Protein AF-D2AZT5-F1 (afdb_monomer_lite)

Radius of gyration: 21.17 Å; chains: 1; bounding box: 37×88×32 Å

Organism: Streptosporangium roseum (strain ATCC 12428 / DSM 43021 / JCM 3005 / KCTC 9067 / NCIMB 10171 / NRRL 2505 / NI 9100) (NCBI:txid479432)

pLDDT: mean 77.82, std 18.62, range [36.91, 95.94]

Foldseek 3Di:
DDDDDDDDPDDPDDDCVVVVVVLVVLLVVQVVVQVVCCVVPVPWDWDAAPDDDDLVQQWKAAPVRFIKGQDDDDPPDPSSFWIAGPDDDVVVDPPVNRDIDGNNRCRSPGDRIIGDDDPPD

Sequence (121 aa):
MEGISVGSRAITTGTPIKAAGIREAETLARILVAVVRREQVPGGAHFGPGDDIPYDITSVADLDGDIWLRRPSDPASTQRNHWIMRDHDPDEHEGAAAGVYLTPHLLTEYGPVTAIQPKTR

Structure (mmCIF, N/CA/C/O backbone):
data_AF-D2AZT5-F1
#
_entry.id   AF-D2AZT5-F1
#
loop_
_atom_site.group_PDB
_atom_site.id
_atom_site.type_symbol
_atom_site.label_atom_id
_atom_site.label_alt_id
_atom_site.la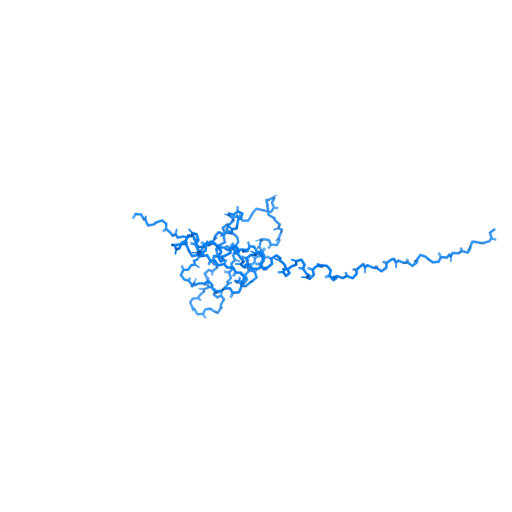bel_comp_id
_atom_site.label_asym_id
_atom_site.label_entity_id
_atom_site.label_seq_id
_atom_site.pdbx_PDB_ins_code
_atom_site.Cartn_x
_atom_site.Cartn_y
_atom_site.Cartn_z
_atom_site.occupancy
_atom_site.B_iso_or_equiv
_atom_site.auth_seq_id
_atom_site.auth_comp_id
_atom_site.auth_asym_id
_atom_site.auth_atom_id
_atom_site.pdbx_PDB_model_num
ATOM 1 N N . MET A 1 1 ? -3.976 64.296 -22.561 1.00 44.84 1 MET A N 1
ATOM 2 C CA . MET A 1 1 ? -2.830 63.438 -22.194 1.00 44.84 1 MET A CA 1
ATOM 3 C C . MET A 1 1 ? -2.229 64.101 -20.974 1.00 44.84 1 MET A C 1
ATOM 5 O O . MET A 1 1 ? -1.914 65.270 -21.081 1.00 44.84 1 MET A O 1
ATOM 9 N N . GLU A 1 2 ? -2.295 63.540 -19.774 1.00 38.91 2 GLU A N 1
ATOM 10 C CA . GLU A 1 2 ? -1.724 62.249 -19.376 1.00 38.91 2 GLU A CA 1
ATOM 11 C C . GLU A 1 2 ? -2.652 61.463 -18.430 1.00 38.91 2 GLU A C 1
ATOM 13 O O . GLU A 1 2 ? -3.458 62.039 -17.702 1.00 38.91 2 GLU A O 1
ATOM 18 N N . GLY A 1 3 ? -2.581 60.131 -18.508 1.00 38.88 3 GLY A N 1
ATOM 19 C CA . GLY A 1 3 ? -3.425 59.202 -17.759 1.00 38.88 3 GLY A CA 1
ATOM 20 C C . GLY A 1 3 ? -2.845 58.861 -16.388 1.00 38.88 3 GLY A C 1
ATOM 21 O O . GLY A 1 3 ? -1.661 58.564 -16.258 1.00 38.88 3 GLY A O 1
ATOM 22 N N . ILE A 1 4 ? -3.703 58.859 -15.369 1.00 43.59 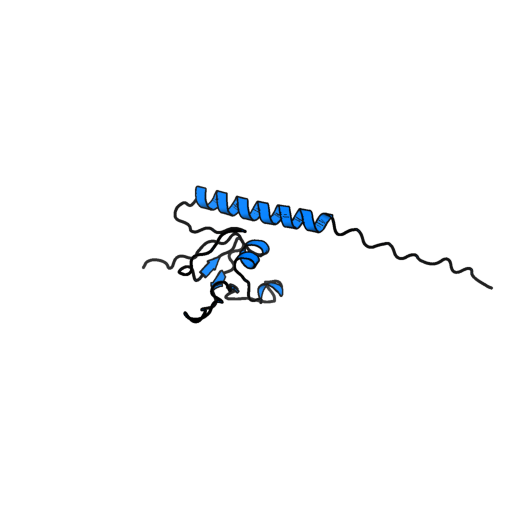4 ILE A N 1
ATOM 23 C CA . ILE A 1 4 ? -3.378 58.388 -14.023 1.00 43.59 4 ILE A CA 1
ATOM 24 C C . ILE A 1 4 ? -3.517 56.861 -14.019 1.00 43.59 4 ILE A C 1
ATOM 26 O O . ILE A 1 4 ? -4.622 56.325 -14.076 1.00 43.59 4 ILE A O 1
ATOM 30 N N . SER A 1 5 ? -2.381 56.163 -13.978 1.00 43.44 5 SER A N 1
ATOM 31 C CA . SER A 1 5 ? -2.305 54.711 -13.799 1.00 43.44 5 SER A CA 1
ATOM 32 C C . SER A 1 5 ? -2.543 54.373 -12.327 1.00 43.44 5 SER A C 1
ATOM 34 O O . SER A 1 5 ? -1.694 54.633 -11.474 1.00 43.44 5 SER A O 1
ATOM 36 N N . VAL A 1 6 ? -3.721 53.830 -12.013 1.00 48.97 6 VAL A N 1
ATOM 37 C CA . VAL A 1 6 ? -4.042 53.311 -10.678 1.00 48.97 6 VAL A CA 1
ATOM 38 C C . VAL A 1 6 ? -3.707 51.823 -10.664 1.00 48.97 6 VAL A C 1
ATOM 40 O O . VAL A 1 6 ? -4.252 51.037 -11.437 1.00 48.97 6 VAL A O 1
ATOM 43 N N . GLY A 1 7 ? -2.753 51.463 -9.806 1.00 38.94 7 GLY A N 1
ATOM 44 C CA . GLY A 1 7 ? -2.153 50.138 -9.728 1.00 38.94 7 GLY A CA 1
ATOM 45 C C . GLY A 1 7 ? -3.160 49.003 -9.546 1.00 38.94 7 GLY A C 1
ATOM 46 O O . GLY A 1 7 ? -3.976 49.003 -8.625 1.00 38.94 7 GLY A O 1
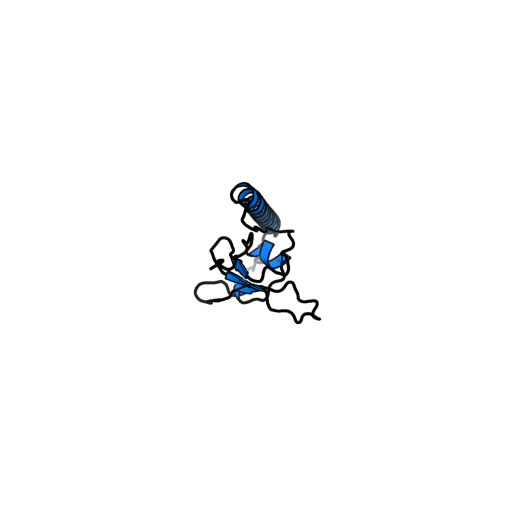ATOM 47 N N . SER A 1 8 ? -3.027 47.981 -10.391 1.00 44.91 8 SER A N 1
ATOM 48 C CA . SER A 1 8 ? -3.599 46.660 -10.144 1.00 44.91 8 SER A CA 1
ATOM 49 C C . SER A 1 8 ? -2.847 46.013 -8.984 1.00 44.91 8 SER A C 1
ATOM 51 O O . SER A 1 8 ? -1.748 45.486 -9.150 1.00 44.91 8 SER A O 1
ATOM 53 N N . ARG A 1 9 ? -3.431 46.060 -7.783 1.00 42.66 9 ARG A N 1
ATOM 54 C CA . ARG A 1 9 ? -3.051 45.138 -6.712 1.00 42.66 9 ARG A CA 1
ATOM 55 C C . ARG A 1 9 ? -3.527 43.751 -7.125 1.00 42.66 9 ARG A C 1
ATOM 57 O O . ARG A 1 9 ? -4.726 43.493 -7.164 1.00 42.66 9 ARG A O 1
ATOM 64 N N . ALA A 1 10 ? -2.571 42.891 -7.463 1.00 44.66 10 ALA A N 1
ATOM 65 C CA . ALA A 1 10 ? -2.807 41.470 -7.629 1.00 44.66 10 ALA A CA 1
ATOM 66 C C . ALA A 1 10 ? -3.475 40.922 -6.362 1.00 44.66 10 ALA A C 1
ATOM 68 O O . ALA A 1 10 ? -3.042 41.187 -5.239 1.00 44.66 10 ALA A O 1
ATOM 69 N N . ILE A 1 11 ? -4.573 40.211 -6.583 1.00 48.81 11 ILE A N 1
ATOM 70 C CA . ILE A 1 11 ? -5.387 39.556 -5.572 1.00 48.81 11 ILE A CA 1
ATOM 71 C C . ILE A 1 11 ? -4.500 38.525 -4.876 1.00 48.81 11 ILE A C 1
ATOM 73 O O . ILE A 1 11 ? -3.968 37.621 -5.519 1.00 48.81 11 ILE A O 1
ATOM 77 N N . THR A 1 12 ? -4.324 38.692 -3.567 1.00 46.84 12 THR A N 1
ATOM 78 C CA . THR A 1 12 ? -3.680 37.722 -2.684 1.00 46.84 12 THR A CA 1
ATOM 79 C C . THR A 1 12 ? -4.318 36.357 -2.915 1.00 46.84 12 THR A C 1
ATOM 81 O O . THR A 1 12 ? -5.518 36.176 -2.699 1.00 46.84 12 THR A O 1
ATOM 84 N N . THR A 1 13 ? -3.516 35.415 -3.397 1.00 50.84 13 THR A N 1
ATOM 85 C CA . THR A 1 13 ? -3.869 34.007 -3.536 1.00 50.84 13 THR A CA 1
ATOM 86 C C . THR A 1 13 ? -4.432 33.495 -2.214 1.00 50.84 13 THR A C 1
ATOM 88 O O . THR A 1 13 ? -3.856 33.705 -1.146 1.00 50.84 13 THR A O 1
ATOM 91 N N . GLY A 1 14 ? -5.616 32.886 -2.295 1.00 42.31 14 GLY A N 1
ATOM 92 C CA . GLY A 1 14 ? -6.365 32.403 -1.146 1.00 42.31 14 GLY A CA 1
ATOM 93 C C . GLY A 1 14 ? -5.525 31.488 -0.260 1.00 42.31 14 GLY A C 1
ATOM 94 O O . GLY A 1 14 ? -4.772 30.638 -0.729 1.00 42.31 14 GLY A O 1
ATOM 95 N N . THR A 1 15 ? -5.667 31.686 1.042 1.00 42.34 15 THR A N 1
ATOM 96 C CA . THR A 1 15 ? -4.979 30.948 2.095 1.00 42.34 15 THR A CA 1
ATOM 97 C C . THR A 1 15 ? -5.175 29.425 1.930 1.00 42.34 15 THR A C 1
ATOM 99 O O . THR A 1 15 ? -6.318 28.987 1.779 1.00 42.34 15 THR A O 1
ATOM 102 N N . PRO A 1 16 ? -4.122 28.587 2.028 1.00 47.91 16 PRO A N 1
ATOM 103 C CA . PRO A 1 16 ? -4.171 27.127 1.806 1.00 47.91 16 PRO A CA 1
ATOM 104 C C . PRO A 1 16 ? -4.936 26.313 2.876 1.00 47.91 16 PRO A C 1
ATOM 106 O O . PRO A 1 16 ? -4.794 25.096 2.964 1.00 47.91 16 PRO A O 1
ATOM 109 N N . ILE A 1 17 ? -5.787 26.951 3.683 1.00 49.09 17 ILE A N 1
ATOM 110 C CA . ILE A 1 17 ? -6.420 26.350 4.870 1.00 49.09 17 ILE A CA 1
ATOM 111 C C . ILE A 1 17 ? -7.402 25.222 4.500 1.00 49.09 17 ILE A C 1
ATOM 113 O O . ILE A 1 17 ? -7.571 24.285 5.273 1.00 49.09 17 ILE A O 1
ATOM 117 N N . LYS A 1 18 ? -8.008 25.242 3.302 1.00 46.00 18 LYS A N 1
ATOM 118 C CA . LYS A 1 18 ? -8.910 24.158 2.861 1.00 46.00 18 LYS A CA 1
ATOM 119 C C . LYS A 1 18 ? -8.179 22.878 2.436 1.00 46.00 18 LYS A C 1
ATOM 121 O O . LYS A 1 18 ? -8.731 21.801 2.609 1.00 46.00 18 LYS A O 1
ATOM 126 N N . ALA A 1 19 ? -6.959 22.977 1.907 1.00 54.84 19 ALA A N 1
ATOM 127 C CA . ALA A 1 19 ? -6.234 21.817 1.381 1.00 54.84 19 ALA A CA 1
ATOM 128 C C . ALA A 1 19 ? -5.740 20.877 2.495 1.00 54.84 19 ALA A C 1
ATOM 130 O O . ALA A 1 19 ? -5.763 19.661 2.326 1.00 54.84 19 ALA A O 1
ATOM 131 N N . ALA A 1 20 ? -5.347 21.434 3.647 1.00 55.81 20 ALA A N 1
ATOM 132 C CA . ALA A 1 20 ? -4.922 20.642 4.801 1.00 55.81 20 ALA A CA 1
ATOM 133 C C . ALA A 1 20 ? -6.074 19.788 5.365 1.00 55.81 20 ALA A C 1
ATOM 135 O O . ALA A 1 20 ? -5.905 18.588 5.558 1.00 55.81 20 ALA A O 1
ATOM 136 N N . GLY A 1 21 ? -7.267 20.375 5.528 1.00 62.00 21 GLY A N 1
ATOM 137 C CA . GLY A 1 21 ? -8.430 19.656 6.062 1.00 62.00 21 GLY A CA 1
ATOM 138 C C . GLY A 1 21 ? -8.985 18.570 5.131 1.00 62.00 21 GLY A C 1
ATOM 139 O O . GLY A 1 21 ? -9.490 17.559 5.609 1.00 62.00 21 GLY A O 1
ATOM 140 N N . ILE A 1 22 ? -8.871 18.744 3.807 1.00 66.12 22 ILE A N 1
ATOM 141 C CA . ILE A 1 22 ? -9.288 17.723 2.829 1.00 66.12 22 ILE A CA 1
ATOM 142 C C . ILE A 1 22 ? -8.357 16.506 2.895 1.00 66.12 22 ILE A C 1
ATOM 144 O O . ILE A 1 22 ? -8.843 15.385 3.017 1.00 66.12 22 ILE A O 1
ATOM 148 N N . ARG A 1 23 ? -7.034 16.722 2.919 1.00 72.25 23 ARG A N 1
ATOM 149 C CA . ARG A 1 23 ? -6.051 15.630 3.043 1.00 72.25 23 ARG A CA 1
ATOM 150 C C . ARG A 1 23 ? -6.208 14.836 4.341 1.00 72.25 23 ARG A C 1
ATOM 152 O O . ARG A 1 23 ? -6.081 13.612 4.336 1.00 72.25 23 ARG A O 1
ATOM 159 N N . GLU A 1 24 ? -6.512 15.509 5.450 1.00 82.56 24 GLU A N 1
ATOM 160 C CA . GLU A 1 24 ? -6.808 14.837 6.722 1.00 82.56 24 GLU A CA 1
ATOM 161 C C . GLU A 1 24 ? -8.081 13.984 6.635 1.00 82.56 24 GLU A C 1
ATOM 163 O O . GLU A 1 24 ? -8.077 12.828 7.062 1.00 82.56 24 GLU A O 1
ATOM 168 N N . ALA A 1 25 ? -9.154 14.512 6.038 1.00 85.12 25 ALA A N 1
ATOM 169 C CA . ALA A 1 25 ? -10.405 13.777 5.862 1.00 85.12 25 ALA A CA 1
ATOM 170 C C . ALA A 1 25 ? -10.245 12.552 4.944 1.00 85.12 25 ALA A C 1
ATOM 172 O O . ALA A 1 25 ? -10.759 11.481 5.264 1.00 85.12 25 ALA A O 1
ATOM 173 N N . GLU A 1 26 ? -9.503 12.681 3.842 1.00 87.12 26 GLU A N 1
ATOM 174 C CA . GLU A 1 26 ? -9.185 11.569 2.935 1.00 87.12 26 GLU A CA 1
ATOM 175 C C . GLU A 1 26 ? -8.369 10.483 3.639 1.00 87.12 26 GLU A C 1
ATOM 177 O O . GLU A 1 26 ? -8.704 9.301 3.557 1.00 87.12 26 GLU A O 1
ATOM 182 N N . THR A 1 27 ? -7.346 10.876 4.403 1.00 88.81 27 THR A N 1
ATOM 183 C CA . THR A 1 27 ? -6.538 9.935 5.192 1.00 88.81 27 THR A CA 1
ATOM 184 C C . THR A 1 27 ? -7.411 9.178 6.198 1.00 88.81 27 THR A C 1
ATOM 186 O O . THR A 1 27 ? -7.333 7.952 6.288 1.00 88.81 27 THR A O 1
ATOM 189 N N . LEU A 1 28 ? -8.300 9.875 6.915 1.00 91.50 28 LEU A N 1
ATOM 190 C CA . LEU A 1 28 ? -9.245 9.250 7.847 1.00 91.50 28 LEU A CA 1
ATOM 191 C C . LEU A 1 28 ? -10.222 8.302 7.141 1.00 91.50 28 LEU A C 1
ATOM 193 O O . LEU A 1 28 ? -10.484 7.208 7.643 1.00 91.50 28 LEU A O 1
ATOM 197 N N . ALA A 1 29 ? -10.733 8.679 5.968 1.00 92.44 29 ALA A N 1
ATOM 198 C CA . ALA A 1 29 ? -11.603 7.817 5.175 1.00 92.44 29 ALA A CA 1
ATOM 199 C C . ALA A 1 29 ? -10.881 6.526 4.756 1.00 92.44 29 ALA A C 1
ATOM 201 O O . ALA A 1 29 ? -11.431 5.434 4.910 1.00 92.44 29 ALA A O 1
ATOM 202 N N . ARG A 1 30 ? -9.623 6.628 4.311 1.00 93.25 30 ARG A N 1
ATOM 203 C CA . ARG A 1 30 ? -8.780 5.475 3.955 1.00 93.25 30 ARG A CA 1
ATOM 204 C C . ARG A 1 30 ? -8.540 4.546 5.153 1.00 93.25 30 ARG A C 1
ATOM 206 O O . ARG A 1 30 ? -8.639 3.326 5.004 1.00 93.25 30 ARG A O 1
ATOM 213 N N . ILE A 1 31 ? -8.308 5.101 6.348 1.00 94.38 31 ILE A N 1
ATOM 214 C CA . ILE A 1 31 ? -8.207 4.327 7.602 1.00 94.38 31 ILE A CA 1
ATOM 215 C C . ILE A 1 31 ? -9.511 3.565 7.873 1.00 94.38 31 ILE A C 1
ATOM 217 O O . ILE A 1 31 ? -9.483 2.358 8.119 1.00 94.38 31 ILE A O 1
ATOM 221 N N . LEU A 1 32 ? -10.660 4.242 7.792 1.00 95.50 32 LEU A N 1
ATOM 222 C CA . LEU A 1 32 ? -11.966 3.624 8.041 1.00 95.50 32 LEU A CA 1
ATOM 223 C C . LEU A 1 32 ? -12.268 2.492 7.051 1.00 95.50 32 LEU A C 1
ATOM 225 O O . LEU A 1 32 ? -12.750 1.438 7.462 1.00 95.50 32 LEU A O 1
ATOM 229 N N . VAL A 1 33 ? -11.935 2.661 5.769 1.00 94.31 33 VAL A N 1
ATOM 230 C CA . VAL A 1 33 ? -12.097 1.599 4.762 1.00 94.31 33 VAL A CA 1
ATOM 231 C C . VAL A 1 33 ? -11.252 0.370 5.110 1.00 94.31 33 VAL A C 1
ATOM 233 O O . VAL A 1 33 ? -11.744 -0.754 4.993 1.00 94.31 33 VAL A O 1
ATOM 236 N N . ALA A 1 34 ? -10.010 0.550 5.576 1.00 94.12 34 ALA A N 1
ATOM 237 C CA . ALA A 1 34 ? -9.178 -0.570 6.020 1.00 94.12 34 ALA A CA 1
ATOM 238 C C . ALA A 1 34 ? -9.797 -1.312 7.216 1.00 94.12 34 ALA A C 1
ATOM 240 O O . ALA A 1 34 ? -9.829 -2.544 7.213 1.00 94.12 34 ALA A O 1
ATOM 241 N N . VAL A 1 35 ? -10.330 -0.582 8.205 1.00 94.62 35 VAL A N 1
ATOM 242 C CA . VAL A 1 35 ? -11.033 -1.166 9.364 1.00 94.62 35 VAL A CA 1
ATOM 243 C C . VAL A 1 35 ? -12.234 -1.994 8.908 1.00 94.62 35 VAL A C 1
ATOM 245 O O . VAL A 1 35 ? -12.313 -3.178 9.230 1.00 94.62 35 VAL A O 1
ATOM 248 N N . VAL A 1 36 ? -13.111 -1.419 8.082 1.00 94.94 36 VAL A N 1
ATOM 249 C CA . VAL A 1 36 ? -14.308 -2.110 7.578 1.00 94.94 36 VAL A CA 1
ATOM 250 C C . VAL A 1 36 ? -13.939 -3.366 6.783 1.00 94.94 36 VAL A C 1
ATOM 252 O O . VAL A 1 36 ? -14.567 -4.411 6.952 1.00 94.94 36 VAL A O 1
ATOM 255 N N . ARG A 1 37 ? -12.898 -3.314 5.942 1.00 92.50 37 ARG A N 1
ATOM 256 C CA . ARG A 1 37 ? -12.453 -4.488 5.172 1.00 92.50 37 ARG A CA 1
ATOM 257 C C . ARG A 1 37 ? -11.953 -5.622 6.066 1.00 92.50 37 ARG A C 1
ATOM 259 O O . ARG A 1 37 ? -12.287 -6.771 5.797 1.00 92.50 37 ARG A O 1
ATOM 266 N N . ARG A 1 38 ? -11.219 -5.320 7.144 1.00 93.88 38 ARG A N 1
ATOM 267 C CA . ARG A 1 38 ? -10.777 -6.337 8.123 1.00 93.88 38 ARG A CA 1
ATOM 268 C C . ARG A 1 38 ? -11.949 -7.023 8.815 1.00 93.88 38 ARG A C 1
ATOM 270 O O . ARG A 1 38 ? -11.883 -8.221 9.068 1.00 93.88 38 ARG A O 1
ATOM 277 N N . GLU A 1 39 ? -13.012 -6.279 9.104 1.00 92.50 39 GLU A N 1
ATOM 278 C CA . GLU A 1 39 ? -14.224 -6.827 9.719 1.00 92.50 39 GLU A CA 1
ATOM 279 C C . GLU A 1 39 ? -15.025 -7.697 8.740 1.00 92.50 39 GLU A C 1
ATOM 281 O O . GLU A 1 39 ? -15.513 -8.763 9.111 1.00 92.50 39 GLU A O 1
ATOM 286 N N . GLN A 1 40 ? -15.148 -7.262 7.482 1.00 90.56 40 GLN A N 1
ATOM 287 C CA . GLN A 1 40 ? -15.957 -7.950 6.469 1.00 90.56 40 GLN A CA 1
ATOM 288 C C . GLN A 1 40 ? -15.244 -9.134 5.811 1.00 90.56 40 GLN A C 1
ATOM 290 O O . GLN A 1 40 ? -15.902 -10.078 5.370 1.00 90.56 40 GLN A O 1
ATOM 295 N N . VAL A 1 41 ? -13.912 -9.102 5.739 1.00 86.12 41 VAL A N 1
ATOM 296 C CA . VAL A 1 41 ? -13.087 -10.151 5.129 1.00 86.12 41 VAL A CA 1
ATOM 297 C C . VAL A 1 41 ? -11.972 -10.549 6.105 1.00 86.12 41 VAL A C 1
ATOM 299 O O . VAL A 1 41 ? -10.810 -10.206 5.898 1.00 86.12 41 VAL A O 1
ATOM 302 N N . PRO A 1 42 ? -12.278 -11.323 7.166 1.00 74.62 42 PRO A N 1
ATOM 303 C CA . PRO A 1 42 ? -11.308 -11.638 8.222 1.00 74.62 42 PRO A CA 1
ATOM 304 C C . PRO A 1 42 ? -10.079 -12.431 7.747 1.00 74.62 42 PRO A C 1
ATOM 306 O O . PRO A 1 42 ? -9.064 -12.472 8.434 1.00 74.62 42 PRO A O 1
ATOM 309 N N . GLY A 1 43 ? -10.166 -13.084 6.581 1.00 78.19 43 GLY A N 1
ATOM 310 C CA . GLY A 1 43 ? -9.049 -13.801 5.954 1.00 78.19 43 GLY A CA 1
ATOM 311 C C . GLY A 1 43 ? -8.169 -12.940 5.039 1.00 78.19 43 GLY A C 1
ATOM 312 O O . GLY A 1 43 ? -7.147 -13.425 4.553 1.00 78.19 43 GLY A O 1
ATOM 313 N N . GLY A 1 44 ? -8.563 -11.691 4.773 1.00 81.44 44 GLY A N 1
ATOM 314 C CA . GLY A 1 44 ? -7.818 -10.755 3.938 1.00 81.44 44 GLY A CA 1
ATOM 315 C C . GLY A 1 44 ? -6.853 -9.907 4.764 1.00 81.44 44 GLY A C 1
ATOM 316 O O . GLY A 1 44 ? -7.207 -9.366 5.810 1.00 81.44 44 GLY A O 1
ATOM 317 N N . ALA A 1 45 ? -5.615 -9.764 4.287 1.00 92.75 45 ALA A N 1
ATOM 318 C CA . ALA A 1 45 ? -4.655 -8.846 4.891 1.00 92.75 45 ALA A CA 1
ATOM 319 C C . ALA A 1 45 ? -4.835 -7.452 4.273 1.00 92.75 45 ALA A C 1
ATOM 321 O O . ALA A 1 45 ? -4.401 -7.199 3.148 1.00 92.75 45 ALA A O 1
ATOM 322 N N . HIS A 1 46 ? -5.518 -6.573 5.005 1.00 95.44 46 HIS A N 1
ATOM 323 C CA . HIS A 1 46 ? -5.840 -5.206 4.590 1.00 95.44 46 HIS A CA 1
ATOM 324 C C . HIS A 1 46 ? -5.051 -4.191 5.420 1.00 95.44 46 HIS A C 1
ATOM 326 O O . HIS A 1 46 ? -4.954 -4.339 6.642 1.00 95.44 46 HIS A O 1
ATOM 332 N N . PHE A 1 47 ? -4.531 -3.151 4.771 1.00 95.81 47 PHE A N 1
ATOM 333 C CA . PHE A 1 47 ? -3.657 -2.135 5.363 1.00 95.81 47 PHE A CA 1
ATOM 334 C C . PHE A 1 47 ? -4.116 -0.740 4.943 1.00 95.81 47 PHE A C 1
ATOM 336 O O . PHE A 1 47 ? -4.372 -0.507 3.766 1.00 95.81 47 PHE A O 1
ATOM 343 N N . GLY A 1 48 ? -4.218 0.182 5.889 1.00 95.94 48 GLY A N 1
ATOM 344 C CA . GLY A 1 48 ? -4.512 1.593 5.677 1.00 95.94 48 GLY A CA 1
ATOM 345 C C . GLY A 1 48 ? -3.413 2.491 6.251 1.00 95.94 48 GLY A C 1
ATOM 346 O O . GLY A 1 48 ? -2.408 2.002 6.765 1.00 95.94 48 GLY A O 1
ATOM 347 N N . PRO A 1 49 ? -3.572 3.820 6.152 1.00 95.12 49 PRO A N 1
ATOM 348 C CA . PRO A 1 49 ? -2.605 4.769 6.694 1.00 95.12 49 PRO A CA 1
ATOM 349 C C . PRO A 1 49 ? -2.245 4.479 8.160 1.00 95.12 49 PRO A C 1
ATOM 351 O O . PRO A 1 49 ? -3.124 4.296 8.999 1.00 95.12 49 PRO A O 1
ATOM 354 N N . GLY A 1 50 ? -0.944 4.465 8.464 1.00 91.00 50 GLY A N 1
ATOM 355 C CA . GLY A 1 50 ? -0.411 4.194 9.805 1.00 91.00 50 GLY A CA 1
ATOM 356 C C . GLY A 1 50 ? -0.095 2.724 10.096 1.00 91.00 50 GLY A C 1
ATOM 357 O O . GLY A 1 50 ? 0.549 2.450 11.105 1.00 91.00 50 GLY A O 1
ATOM 358 N N . ASP A 1 51 ? -0.487 1.798 9.220 1.00 94.12 51 ASP A N 1
ATOM 359 C CA . ASP A 1 51 ? -0.129 0.388 9.365 1.00 94.12 51 ASP A CA 1
ATOM 360 C C . ASP A 1 51 ? 1.276 0.072 8.837 1.00 94.12 51 ASP A C 1
ATOM 362 O O . ASP A 1 51 ? 1.766 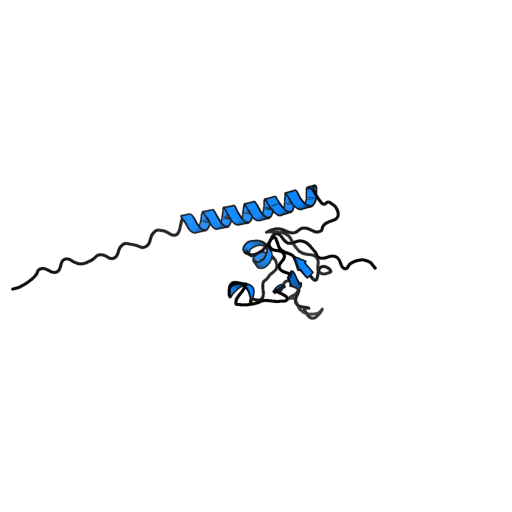0.669 7.873 1.00 94.12 51 ASP A O 1
ATOM 366 N N . ASP A 1 52 ? 1.876 -0.965 9.418 1.00 90.75 52 ASP A N 1
ATOM 367 C CA . ASP A 1 52 ? 3.046 -1.639 8.867 1.00 90.75 52 ASP A CA 1
ATOM 368 C C . ASP A 1 52 ? 2.610 -2.813 7.979 1.00 90.75 52 ASP A C 1
ATOM 370 O O . ASP A 1 52 ? 1.770 -3.627 8.366 1.00 90.75 52 ASP A O 1
ATOM 374 N N . ILE A 1 53 ? 3.215 -2.941 6.792 1.00 90.62 53 ILE A N 1
ATOM 375 C CA . ILE A 1 53 ? 3.001 -4.097 5.909 1.00 90.62 53 ILE A CA 1
ATOM 376 C C . ILE A 1 53 ? 4.129 -5.120 6.135 1.00 90.62 53 ILE A C 1
ATOM 378 O O . ILE A 1 53 ? 5.285 -4.805 5.811 1.00 90.62 53 ILE A O 1
ATOM 382 N N . PRO A 1 54 ? 3.819 -6.346 6.609 1.00 88.06 54 PRO A N 1
ATOM 383 C CA . PRO A 1 54 ? 4.779 -7.437 6.788 1.00 88.06 54 PRO A CA 1
ATOM 384 C C . PRO A 1 54 ? 5.663 -7.718 5.565 1.00 88.06 54 PRO A C 1
ATOM 386 O O . PRO A 1 54 ? 5.251 -7.544 4.418 1.00 88.06 54 PRO A O 1
ATOM 389 N N . TYR A 1 55 ? 6.904 -8.149 5.809 1.00 83.50 55 TYR A N 1
ATOM 390 C CA . TYR A 1 55 ? 7.934 -8.306 4.771 1.00 83.50 55 TYR A CA 1
ATOM 391 C C . TYR A 1 55 ? 7.634 -9.414 3.753 1.00 83.50 55 TYR A C 1
ATOM 393 O O . TYR A 1 55 ? 8.010 -9.308 2.588 1.00 83.50 55 TYR A O 1
ATOM 401 N N . ASP A 1 56 ? 6.962 -10.471 4.193 1.00 84.81 56 ASP A N 1
ATOM 402 C CA . ASP A 1 56 ? 6.510 -11.587 3.362 1.00 84.81 56 ASP A CA 1
ATOM 403 C C . ASP A 1 56 ? 5.428 -11.177 2.352 1.00 84.81 56 ASP A C 1
ATOM 405 O O . ASP A 1 56 ? 5.222 -11.863 1.350 1.00 84.81 56 ASP A O 1
ATOM 409 N N . ILE A 1 57 ? 4.795 -10.019 2.553 1.00 89.62 57 ILE A N 1
ATOM 410 C CA . ILE A 1 57 ? 3.883 -9.415 1.586 1.00 89.62 57 ILE A CA 1
ATOM 411 C C . ILE A 1 57 ? 4.692 -8.584 0.592 1.00 89.62 57 ILE A C 1
ATOM 413 O O . ILE A 1 57 ? 5.156 -7.473 0.880 1.00 89.62 57 ILE A O 1
ATOM 417 N N . THR A 1 58 ? 4.839 -9.139 -0.607 1.00 90.88 58 THR A N 1
ATOM 418 C CA . THR A 1 58 ? 5.615 -8.555 -1.709 1.00 90.88 58 THR A CA 1
ATOM 419 C C . THR A 1 58 ? 4.751 -7.893 -2.779 1.00 90.88 58 THR A C 1
ATOM 421 O O . THR A 1 58 ? 5.282 -7.190 -3.6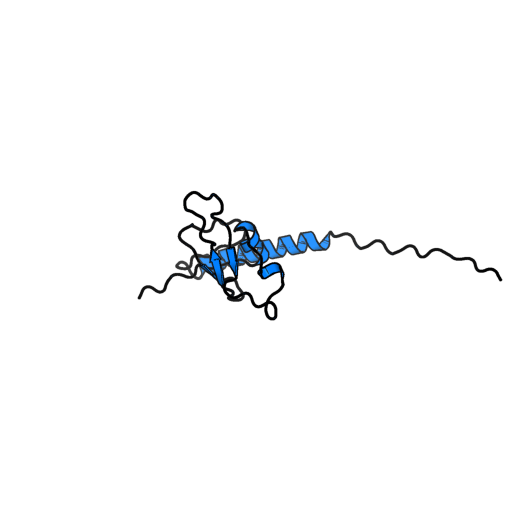36 1.00 90.88 58 THR A O 1
ATOM 424 N N . SER A 1 59 ? 3.431 -8.073 -2.725 1.00 93.38 59 SER A N 1
ATOM 425 C CA . SER A 1 59 ? 2.485 -7.475 -3.667 1.00 93.38 59 SER A CA 1
ATOM 426 C C . SER A 1 59 ? 1.153 -7.151 -3.005 1.00 93.38 59 SER A C 1
ATOM 428 O O . SER A 1 59 ? 0.600 -7.980 -2.273 1.00 93.38 59 SER A O 1
ATOM 430 N N . VAL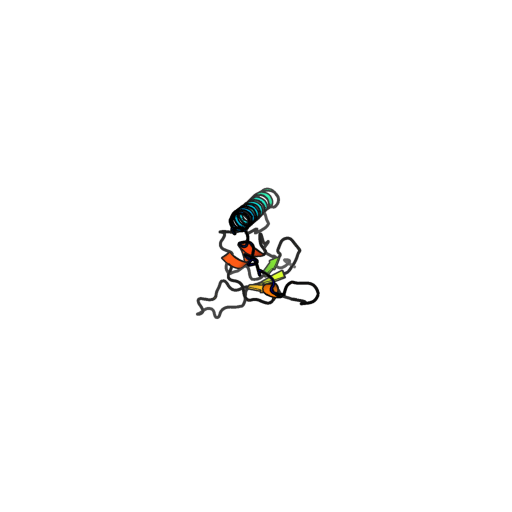 A 1 60 ? 0.622 -5.971 -3.301 1.00 95.44 60 VAL A N 1
ATOM 431 C CA . VAL A 1 60 ? -0.667 -5.488 -2.800 1.00 95.44 60 VAL A CA 1
ATOM 432 C C . VAL A 1 60 ? -1.461 -4.844 -3.937 1.00 95.44 60 VAL A C 1
ATOM 434 O O . VAL A 1 60 ? -0.868 -4.396 -4.914 1.00 95.44 60 VAL A O 1
ATOM 437 N N . ALA A 1 61 ? -2.783 -4.811 -3.813 1.00 95.25 61 ALA A N 1
ATOM 438 C CA . ALA A 1 61 ? -3.673 -4.055 -4.691 1.00 95.25 61 ALA A CA 1
ATOM 439 C C . ALA A 1 61 ? -4.337 -2.918 -3.907 1.00 95.25 61 ALA A C 1
ATOM 441 O O . ALA A 1 61 ? -4.737 -3.139 -2.758 1.00 95.25 61 ALA A O 1
ATOM 442 N N . ASP A 1 62 ? -4.451 -1.732 -4.494 1.00 93.81 62 ASP A N 1
ATOM 443 C CA . ASP A 1 62 ? -5.209 -0.622 -3.904 1.00 93.81 62 ASP A CA 1
ATOM 444 C C . ASP A 1 62 ? -6.725 -0.735 -4.171 1.00 93.81 62 ASP A C 1
ATOM 446 O O . ASP A 1 62 ? -7.257 -1.831 -4.381 1.00 93.81 62 ASP A O 1
ATOM 450 N N . LEU A 1 63 ? -7.461 0.372 -4.028 1.00 89.75 63 LEU A N 1
ATOM 451 C CA . LEU A 1 63 ? -8.911 0.406 -4.229 1.00 89.75 63 LEU A CA 1
ATOM 452 C C . LEU A 1 63 ? -9.318 0.362 -5.701 1.00 89.75 63 LEU A C 1
ATOM 454 O O . LEU A 1 63 ? -10.386 -0.181 -5.993 1.00 89.75 63 LEU A O 1
ATOM 458 N N . ASP A 1 64 ? -8.476 0.894 -6.581 1.00 89.44 64 ASP A N 1
ATOM 459 C CA . ASP A 1 64 ? -8.727 0.973 -8.019 1.00 89.44 64 ASP A CA 1
ATOM 460 C C . ASP A 1 64 ? -8.316 -0.330 -8.724 1.00 89.44 64 ASP A C 1
ATOM 462 O O . ASP A 1 64 ? -8.771 -0.635 -9.827 1.00 89.44 64 ASP A O 1
ATOM 466 N N . GLY A 1 65 ? -7.564 -1.176 -8.015 1.00 90.31 65 GLY A N 1
ATOM 467 C CA . GLY A 1 65 ? -7.117 -2.484 -8.481 1.00 90.31 65 GLY A CA 1
ATOM 468 C C . GLY A 1 65 ? -5.685 -2.464 -9.001 1.00 90.31 65 GLY A C 1
ATOM 469 O O . GLY A 1 65 ? -5.203 -3.509 -9.455 1.00 90.31 65 GLY A O 1
ATOM 470 N N . ASP A 1 66 ? -4.995 -1.330 -8.877 1.00 93.25 66 ASP A N 1
ATOM 471 C CA . ASP A 1 66 ? -3.616 -1.193 -9.311 1.00 93.25 66 ASP A CA 1
ATOM 472 C C . ASP A 1 66 ? -2.697 -1.999 -8.402 1.00 93.25 66 ASP A C 1
ATOM 474 O O . ASP A 1 66 ? -2.835 -2.048 -7.173 1.00 93.25 66 ASP A O 1
ATOM 478 N N . ILE A 1 67 ? -1.745 -2.683 -9.032 1.00 94.75 67 ILE A N 1
ATOM 479 C CA . ILE A 1 67 ? -0.872 -3.628 -8.348 1.00 94.75 67 ILE A CA 1
ATOM 480 C C . ILE A 1 67 ? 0.444 -2.949 -8.011 1.00 94.75 67 ILE A C 1
ATOM 482 O O . ILE A 1 67 ? 1.224 -2.576 -8.889 1.00 94.75 67 ILE A O 1
ATOM 486 N N . TRP A 1 68 ? 0.729 -2.900 -6.716 1.00 94.75 68 TRP A N 1
ATOM 487 C CA . TRP A 1 68 ? 1.968 -2.390 -6.163 1.00 94.75 68 TRP A CA 1
ATOM 488 C C . TRP A 1 68 ? 2.878 -3.546 -5.769 1.00 94.75 68 TRP A C 1
ATOM 490 O O . TRP A 1 68 ? 2.485 -4.463 -5.042 1.00 94.75 68 TRP A O 1
ATOM 500 N N . LEU A 1 69 ? 4.122 -3.494 -6.233 1.00 93.50 69 LEU A N 1
ATOM 501 C CA . LEU A 1 69 ? 5.160 -4.470 -5.941 1.00 93.50 69 LEU A CA 1
ATOM 502 C C . LEU A 1 69 ? 6.181 -3.885 -4.983 1.00 93.50 69 LEU A C 1
ATOM 504 O O . LEU A 1 69 ? 6.723 -2.798 -5.208 1.00 93.50 69 LEU A O 1
ATOM 508 N N . ARG A 1 70 ? 6.500 -4.648 -3.941 1.00 90.31 70 ARG A N 1
ATOM 509 C CA . ARG A 1 70 ? 7.612 -4.324 -3.060 1.00 90.31 70 ARG A CA 1
ATOM 510 C C . ARG A 1 70 ? 8.898 -4.489 -3.860 1.00 90.31 70 ARG A C 1
ATOM 512 O O . ARG A 1 70 ? 9.162 -5.556 -4.418 1.00 90.31 70 ARG A O 1
ATOM 519 N N . ARG A 1 71 ? 9.725 -3.447 -3.900 1.00 85.25 71 ARG A N 1
ATOM 520 C CA . ARG A 1 71 ? 11.081 -3.564 -4.439 1.00 85.25 71 ARG A CA 1
ATOM 521 C C . ARG A 1 71 ? 11.846 -4.548 -3.549 1.00 85.25 71 ARG A C 1
ATOM 523 O O . ARG A 1 71 ? 11.890 -4.332 -2.336 1.00 85.25 71 ARG A O 1
ATOM 530 N N . PRO A 1 72 ? 12.451 -5.608 -4.113 1.00 65.88 72 PRO A N 1
ATOM 531 C CA . PRO A 1 72 ? 13.318 -6.473 -3.340 1.00 65.88 72 PRO A CA 1
ATOM 532 C C . PRO A 1 72 ? 14.494 -5.635 -2.850 1.00 65.88 72 PRO A C 1
ATOM 534 O O . PRO A 1 72 ? 15.364 -5.227 -3.618 1.00 65.88 72 PRO A O 1
ATOM 537 N N . SER A 1 73 ? 14.487 -5.330 -1.561 1.00 60.47 73 SER A N 1
ATOM 538 C CA . SER A 1 73 ? 15.672 -4.863 -0.869 1.00 60.47 73 SER A CA 1
ATOM 539 C C . SER A 1 73 ? 16.609 -6.058 -0.717 1.00 60.47 73 SER A C 1
ATOM 541 O O . SER A 1 73 ? 16.160 -7.137 -0.328 1.00 60.47 73 SER A O 1
ATOM 543 N N . ASP A 1 74 ? 17.900 -5.864 -0.985 1.00 63.28 74 ASP A N 1
ATOM 544 C CA . ASP A 1 74 ? 18.957 -6.734 -0.456 1.00 63.28 74 ASP A CA 1
ATOM 545 C C . ASP A 1 74 ? 18.608 -7.102 1.007 1.00 63.28 74 ASP A C 1
ATOM 547 O O . ASP A 1 74 ? 18.198 -6.212 1.760 1.00 63.28 74 ASP A O 1
ATOM 551 N N . PRO A 1 75 ? 18.700 -8.373 1.441 1.00 56.59 75 PRO A N 1
ATOM 552 C CA . PRO A 1 75 ? 18.482 -8.741 2.839 1.00 56.59 75 PRO A CA 1
ATOM 553 C C . PRO A 1 75 ? 19.290 -7.887 3.832 1.00 56.59 75 PRO A C 1
ATOM 555 O O . PRO A 1 75 ? 18.835 -7.676 4.958 1.00 56.59 75 PRO A O 1
ATOM 558 N N . ALA A 1 76 ? 20.445 -7.350 3.424 1.00 60.00 76 ALA A N 1
ATOM 559 C CA . ALA A 1 76 ? 21.252 -6.411 4.206 1.00 60.00 76 ALA A CA 1
ATOM 560 C C . ALA A 1 76 ? 20.785 -4.941 4.113 1.00 60.00 76 ALA A C 1
ATOM 562 O O . ALA A 1 76 ? 21.214 -4.100 4.902 1.00 60.00 76 ALA A O 1
ATOM 563 N N . SER A 1 77 ? 19.899 -4.612 3.174 1.00 60.12 77 SER A N 1
ATOM 564 C CA . SER A 1 77 ? 19.383 -3.265 2.954 1.00 60.12 77 SER A CA 1
ATOM 565 C C . SER A 1 77 ? 18.259 -2.909 3.927 1.00 60.12 77 SER A C 1
ATOM 567 O O . SER A 1 77 ? 17.352 -3.691 4.227 1.00 60.12 77 SER A O 1
ATOM 569 N N . THR A 1 78 ? 18.309 -1.663 4.393 1.00 58.16 78 THR A N 1
ATOM 570 C CA . THR A 1 78 ? 17.281 -1.017 5.217 1.00 58.16 78 THR A CA 1
ATOM 571 C C . THR A 1 78 ? 16.100 -0.508 4.386 1.00 58.16 78 THR A C 1
ATOM 573 O O . THR A 1 78 ? 15.101 -0.058 4.940 1.00 58.16 78 THR A O 1
ATOM 576 N N . GLN A 1 79 ? 16.161 -0.616 3.054 1.00 61.19 79 GLN A N 1
ATOM 577 C CA . GLN A 1 79 ? 15.152 -0.111 2.118 1.00 61.19 79 GLN A CA 1
ATOM 578 C C . GLN A 1 79 ? 13.919 -1.021 1.988 1.00 61.19 79 GLN A C 1
ATOM 580 O O . GLN A 1 79 ? 13.263 -1.037 0.948 1.00 61.19 79 GLN A O 1
ATOM 585 N N . ARG A 1 80 ? 13.561 -1.753 3.045 1.00 64.81 80 ARG A N 1
ATOM 586 C CA . ARG A 1 80 ? 12.520 -2.794 3.041 1.00 64.81 80 ARG A CA 1
ATOM 587 C C . ARG A 1 80 ? 11.097 -2.273 2.818 1.00 64.81 80 ARG A C 1
ATOM 589 O O . ARG A 1 80 ? 10.187 -3.081 2.796 1.00 64.81 80 ARG A O 1
ATOM 596 N N . ASN A 1 81 ? 10.891 -0.969 2.629 1.00 77.19 81 ASN A N 1
ATOM 597 C CA . ASN A 1 81 ? 9.580 -0.310 2.605 1.00 77.19 81 ASN A CA 1
ATOM 598 C C . ASN A 1 81 ? 9.238 0.368 1.274 1.00 77.19 81 ASN A C 1
ATOM 600 O O . ASN A 1 81 ? 8.358 1.218 1.257 1.00 77.19 81 ASN A O 1
ATOM 604 N N . HIS A 1 82 ? 9.941 0.043 0.190 1.00 89.69 82 HIS A N 1
ATOM 605 C CA . HIS A 1 82 ? 9.762 0.716 -1.095 1.00 89.69 82 HIS A CA 1
ATOM 606 C C . HIS A 1 82 ? 8.840 -0.065 -2.031 1.00 89.69 82 HIS A C 1
ATOM 608 O O . HIS A 1 82 ? 9.009 -1.273 -2.208 1.00 89.69 82 HIS A O 1
ATOM 614 N N . TRP A 1 83 ? 7.919 0.646 -2.673 1.00 92.50 83 TRP A N 1
ATOM 615 C CA . TRP A 1 83 ? 6.893 0.103 -3.556 1.00 92.50 83 TRP A CA 1
ATOM 616 C C . TRP A 1 83 ? 6.900 0.805 -4.908 1.00 92.50 83 TRP A C 1
ATOM 618 O O . TRP A 1 83 ? 7.182 2.000 -4.983 1.00 92.50 83 TRP A O 1
ATOM 628 N N . ILE A 1 84 ? 6.592 0.052 -5.958 1.00 93.19 84 ILE A N 1
ATOM 629 C CA . ILE A 1 84 ? 6.397 0.554 -7.322 1.00 93.19 84 ILE A CA 1
ATOM 630 C C . ILE A 1 84 ? 5.096 -0.008 -7.888 1.00 93.19 84 ILE A C 1
ATOM 632 O O . ILE A 1 84 ? 4.745 -1.146 -7.575 1.00 93.19 84 ILE A O 1
ATOM 636 N N . MET A 1 85 ? 4.412 0.740 -8.744 1.00 93.94 85 MET A N 1
ATOM 637 C CA . MET A 1 85 ? 3.298 0.213 -9.531 1.00 93.94 85 MET A CA 1
ATOM 638 C C . MET A 1 85 ? 3.842 -0.739 -10.615 1.00 93.94 85 MET A C 1
ATOM 640 O O . MET A 1 85 ? 4.845 -0.427 -11.260 1.00 93.94 85 MET A O 1
ATOM 644 N N . ARG A 1 86 ? 3.254 -1.936 -10.769 1.00 90.00 86 ARG A N 1
ATOM 645 C CA . ARG A 1 86 ? 3.797 -3.014 -11.625 1.00 90.00 86 ARG A CA 1
ATOM 646 C C . ARG A 1 86 ? 3.785 -2.667 -13.112 1.00 90.00 86 ARG A C 1
ATOM 648 O O . ARG A 1 86 ? 4.742 -2.994 -13.805 1.00 90.00 86 ARG A O 1
ATOM 655 N N . ASP A 1 87 ? 2.715 -2.029 -13.560 1.00 87.81 87 ASP A N 1
ATOM 656 C CA . ASP A 1 87 ? 2.384 -1.842 -14.970 1.00 87.81 87 ASP A CA 1
ATOM 657 C C . ASP A 1 87 ? 2.024 -0.367 -15.231 1.00 87.81 87 ASP A C 1
ATOM 659 O O . ASP A 1 87 ? 1.033 -0.084 -15.888 1.00 87.81 87 ASP A O 1
ATOM 663 N N . HIS A 1 88 ? 2.793 0.578 -14.663 1.00 86.62 88 HIS A N 1
ATOM 664 C CA . HIS A 1 88 ? 2.519 2.016 -14.810 1.00 86.62 88 HIS A CA 1
ATOM 665 C C . HIS A 1 88 ? 2.444 2.416 -16.291 1.00 86.62 88 HIS A C 1
ATOM 667 O O . HIS A 1 88 ? 3.448 2.372 -17.006 1.00 86.62 88 HIS A O 1
ATOM 673 N N . ASP A 1 89 ? 1.249 2.817 -16.714 1.00 82.56 89 ASP A N 1
ATOM 674 C CA . ASP A 1 89 ? 0.971 3.455 -17.994 1.00 82.56 89 ASP A CA 1
ATOM 675 C C . ASP A 1 89 ? 0.757 4.969 -17.778 1.00 82.56 89 ASP A C 1
ATOM 677 O O . ASP A 1 89 ? -0.160 5.360 -17.051 1.00 82.56 89 ASP A O 1
ATOM 681 N N . PRO A 1 90 ? 1.585 5.851 -18.367 1.00 80.69 90 PRO A N 1
ATOM 682 C CA . PRO A 1 90 ? 1.423 7.299 -18.231 1.00 80.69 90 PRO A CA 1
ATOM 683 C C . PRO A 1 90 ? 0.147 7.853 -18.883 1.00 80.69 90 PRO A C 1
ATOM 685 O O . PRO A 1 90 ? -0.230 8.983 -18.567 1.00 80.69 90 PRO A O 1
ATOM 688 N N . ASP A 1 91 ? -0.492 7.104 -19.785 1.00 83.56 91 ASP A N 1
ATOM 689 C CA . ASP A 1 91 ? -1.766 7.493 -20.392 1.00 83.56 91 ASP A CA 1
ATOM 690 C C . ASP A 1 91 ? -2.959 7.148 -19.476 1.00 83.56 91 ASP A C 1
ATOM 692 O O . ASP A 1 91 ? -4.003 7.800 -19.558 1.00 83.56 91 ASP A O 1
ATOM 696 N N . GLU A 1 92 ? -2.802 6.172 -18.572 1.00 79.06 92 GLU A N 1
ATOM 697 C CA . GLU A 1 92 ? -3.843 5.732 -17.626 1.00 79.06 92 GLU A CA 1
ATOM 698 C C . GLU A 1 92 ? -3.636 6.276 -16.202 1.00 79.06 92 GLU A C 1
ATOM 700 O O . GLU A 1 92 ? -4.606 6.456 -15.462 1.00 79.06 92 GLU A O 1
ATOM 705 N N . HIS A 1 93 ? -2.397 6.604 -15.824 1.00 79.69 93 HIS A N 1
ATOM 706 C CA . HIS A 1 93 ? -2.042 7.029 -14.472 1.00 79.69 93 HIS A CA 1
ATOM 707 C C . HIS A 1 93 ? -1.291 8.359 -14.443 1.00 79.69 93 HIS A C 1
ATOM 709 O O . HIS A 1 93 ? -0.462 8.678 -15.295 1.00 79.69 93 HIS A O 1
ATOM 715 N N . GLU A 1 94 ? -1.505 9.120 -13.370 1.00 80.00 94 GLU A N 1
ATOM 716 C CA . GLU A 1 94 ? -0.746 10.341 -13.127 1.00 80.00 94 GLU A CA 1
ATOM 717 C C . GLU A 1 94 ? 0.764 10.075 -13.013 1.00 80.00 94 GLU A C 1
ATOM 719 O O . GLU A 1 94 ? 1.217 9.028 -12.546 1.00 80.00 94 GLU A O 1
ATOM 724 N N . GLY A 1 95 ? 1.580 11.061 -13.398 1.00 69.81 95 GLY A N 1
ATOM 725 C CA . GLY A 1 95 ? 3.040 10.923 -13.378 1.00 69.81 95 GLY A CA 1
ATOM 726 C C . GLY A 1 95 ? 3.623 10.640 -11.987 1.00 69.81 95 GLY A C 1
ATOM 727 O O . GLY A 1 95 ? 4.714 10.082 -11.885 1.00 69.81 95 GLY A O 1
ATOM 728 N N . ALA A 1 96 ? 2.902 10.980 -10.912 1.00 75.75 96 ALA A N 1
ATOM 729 C CA . ALA A 1 96 ? 3.302 10.633 -9.553 1.00 75.75 96 ALA A CA 1
ATOM 730 C C . ALA A 1 96 ? 3.351 9.106 -9.349 1.00 75.75 96 ALA A C 1
ATOM 732 O O . ALA A 1 96 ? 4.273 8.611 -8.696 1.00 75.75 96 ALA A O 1
ATOM 733 N N . ALA A 1 97 ? 2.447 8.338 -9.961 1.00 75.75 97 ALA A N 1
ATOM 734 C CA . ALA A 1 97 ? 2.366 6.886 -9.799 1.00 75.75 97 ALA A CA 1
ATOM 735 C C . ALA A 1 97 ? 3.597 6.126 -10.344 1.00 75.75 97 ALA A C 1
ATOM 737 O O . ALA A 1 97 ? 3.874 5.010 -9.907 1.00 75.75 97 ALA A O 1
ATOM 738 N N . ALA A 1 98 ? 4.410 6.757 -11.204 1.00 78.50 98 ALA A N 1
ATOM 739 C CA . ALA A 1 98 ? 5.690 6.215 -11.681 1.00 78.50 98 ALA A CA 1
ATOM 740 C C . ALA A 1 98 ? 6.792 6.156 -10.597 1.00 78.50 98 ALA A C 1
ATOM 742 O O . ALA A 1 98 ? 7.883 5.625 -10.829 1.00 78.50 98 ALA A O 1
ATOM 743 N N . GLY A 1 99 ? 6.554 6.766 -9.431 1.00 83.19 99 GLY A N 1
ATOM 744 C CA . GLY A 1 99 ? 7.531 6.908 -8.356 1.00 83.19 99 GLY A CA 1
ATOM 745 C C . GLY A 1 99 ? 7.836 5.626 -7.571 1.00 83.19 99 GLY A C 1
ATOM 746 O O . GLY A 1 99 ? 7.214 4.577 -7.728 1.00 83.19 99 GLY A O 1
ATOM 747 N N . VAL A 1 100 ? 8.812 5.739 -6.664 1.00 85.31 100 VAL A N 1
ATOM 748 C CA . VAL A 1 100 ? 9.093 4.728 -5.638 1.00 85.31 100 VAL A CA 1
ATOM 749 C C . VAL A 1 100 ? 8.586 5.245 -4.297 1.00 85.31 100 VAL A C 1
ATOM 751 O O . VAL A 1 100 ? 9.046 6.281 -3.818 1.00 85.31 100 VAL A O 1
ATOM 754 N N . TYR A 1 101 ? 7.678 4.505 -3.669 1.00 86.50 101 TYR A N 1
ATOM 755 C CA . TYR A 1 101 ? 6.958 4.961 -2.483 1.00 86.50 101 TYR A CA 1
ATOM 756 C C . TYR A 1 101 ? 7.367 4.214 -1.227 1.00 86.50 101 TYR A C 1
ATOM 758 O O . TYR A 1 101 ? 7.418 2.988 -1.216 1.00 86.50 101 TYR A O 1
ATOM 766 N N . LEU A 1 102 ? 7.595 4.952 -0.140 1.00 90.25 102 LEU A N 1
ATOM 767 C CA . LEU A 1 102 ? 7.676 4.364 1.193 1.00 90.25 102 LEU A CA 1
ATOM 768 C C . LEU A 1 102 ? 6.288 3.900 1.648 1.00 90.25 102 LEU A C 1
ATOM 770 O O . LEU A 1 102 ? 5.314 4.602 1.389 1.00 90.25 102 LEU A O 1
ATOM 774 N N . THR A 1 103 ? 6.197 2.791 2.390 1.00 91.38 103 THR A N 1
ATOM 775 C CA . THR A 1 103 ? 4.922 2.242 2.900 1.00 91.38 103 THR A CA 1
ATOM 776 C C . THR A 1 103 ? 3.967 3.306 3.472 1.00 91.38 103 THR A C 1
ATOM 778 O O . THR A 1 103 ? 2.822 3.342 3.026 1.00 91.38 103 THR A O 1
ATOM 781 N N . PRO A 1 104 ? 4.385 4.239 4.357 1.00 91.25 104 PRO A N 1
ATOM 782 C CA . PRO A 1 104 ? 3.465 5.263 4.859 1.00 91.25 104 PRO A CA 1
ATOM 783 C C . PRO A 1 104 ? 2.932 6.203 3.767 1.00 91.25 104 PRO A C 1
ATOM 785 O O . PRO A 1 104 ? 1.774 6.610 3.820 1.00 91.25 104 PRO A O 1
ATOM 788 N N . HIS A 1 105 ? 3.757 6.532 2.767 1.00 90.81 105 HIS A N 1
ATOM 789 C CA . HIS A 1 105 ? 3.351 7.397 1.655 1.00 90.81 105 HIS A CA 1
ATOM 790 C C . HIS A 1 105 ? 2.410 6.658 0.705 1.00 90.81 105 HIS A C 1
ATOM 792 O O . HIS A 1 105 ? 1.378 7.208 0.345 1.00 90.81 105 HIS A O 1
ATOM 798 N N . LEU A 1 106 ? 2.712 5.397 0.376 1.00 93.50 106 LEU A N 1
ATOM 799 C CA . LEU A 1 106 ? 1.825 4.545 -0.416 1.00 93.50 106 LEU A CA 1
ATOM 800 C C . LEU A 1 106 ? 0.430 4.465 0.219 1.00 93.50 106 LEU A C 1
ATOM 802 O O . LEU A 1 106 ? -0.570 4.694 -0.451 1.00 93.50 106 LEU A O 1
ATOM 806 N N . LEU A 1 107 ? 0.365 4.159 1.517 1.00 94.06 107 LEU A N 1
ATOM 807 C CA . LEU A 1 107 ? -0.904 3.965 2.219 1.00 94.06 107 LEU A CA 1
ATOM 808 C C . LEU A 1 107 ? -1.724 5.255 2.335 1.00 94.06 107 LEU A C 1
ATOM 810 O O . LEU A 1 107 ? -2.950 5.183 2.337 1.00 94.06 107 LEU A O 1
ATOM 814 N N . THR A 1 108 ? -1.055 6.406 2.418 1.00 91.94 108 THR A N 1
ATOM 815 C CA . THR A 1 108 ? -1.705 7.722 2.507 1.00 91.94 108 THR A CA 1
ATOM 816 C C . THR A 1 108 ? -2.205 8.203 1.145 1.00 91.94 108 THR A C 1
ATOM 818 O O . THR A 1 108 ? -3.330 8.690 1.062 1.00 91.94 108 THR A O 1
ATOM 821 N N . GLU A 1 109 ? -1.402 8.046 0.090 1.00 88.88 109 GLU A N 1
ATOM 822 C CA . GLU A 1 109 ? -1.705 8.594 -1.239 1.00 88.88 109 GLU A CA 1
ATOM 823 C C . GLU A 1 109 ? -2.609 7.662 -2.064 1.00 88.88 109 GLU A C 1
ATOM 825 O O . GLU A 1 109 ? -3.613 8.102 -2.619 1.00 88.88 109 GLU A O 1
ATOM 830 N N . TYR A 1 110 ? -2.310 6.358 -2.075 1.00 90.00 110 TYR A N 1
ATOM 831 C CA . TYR A 1 110 ? -2.989 5.366 -2.924 1.00 90.00 110 TYR A CA 1
ATOM 832 C C . TYR A 1 110 ? -3.770 4.312 -2.121 1.00 90.00 110 TYR A C 1
ATOM 834 O O . TYR A 1 110 ? -4.743 3.750 -2.612 1.00 90.00 110 TYR A O 1
ATOM 842 N N . GLY A 1 111 ? -3.395 4.053 -0.862 1.00 87.50 111 GLY A N 1
ATOM 843 C CA . GLY A 1 111 ? -4.059 3.063 -0.003 1.00 87.50 111 GLY A CA 1
ATOM 844 C C . GLY A 1 111 ? -5.484 3.445 0.434 1.00 87.50 111 GLY A C 1
ATOM 845 O O . GLY A 1 111 ? -5.948 4.541 0.173 1.00 87.50 111 GLY A O 1
ATOM 846 N N . PRO A 1 112 ? -6.228 2.589 1.145 1.00 94.38 112 PRO A N 1
ATOM 847 C CA . PRO A 1 112 ? -5.790 1.339 1.730 1.00 94.38 112 PRO A CA 1
ATOM 848 C C . PRO A 1 112 ? -5.569 0.258 0.677 1.00 94.38 112 PRO A C 1
ATOM 850 O O . PRO A 1 112 ? -6.230 0.217 -0.358 1.00 94.38 112 PRO A O 1
ATOM 853 N N . VAL A 1 113 ? -4.651 -0.651 0.979 1.00 95.81 113 VAL A N 1
ATOM 854 C CA . VAL A 1 113 ? -4.243 -1.738 0.091 1.00 95.81 113 VAL A CA 1
ATOM 855 C C . VAL A 1 113 ? -4.585 -3.097 0.693 1.00 95.81 113 VAL A C 1
ATOM 857 O O . VAL A 1 113 ? -4.777 -3.249 1.901 1.00 95.81 113 VAL A O 1
ATOM 860 N N . THR A 1 114 ? -4.664 -4.108 -0.161 1.00 95.69 114 THR A N 1
ATOM 861 C CA . THR A 1 114 ? -4.938 -5.498 0.208 1.00 95.69 114 THR A CA 1
ATOM 862 C C . THR A 1 114 ? -3.830 -6.392 -0.316 1.00 95.69 114 THR A C 1
ATOM 864 O O . THR A 1 114 ? -3.460 -6.292 -1.483 1.00 95.69 114 THR A O 1
ATOM 867 N N . ALA A 1 115 ? -3.301 -7.280 0.524 1.00 94.62 115 ALA A N 1
ATOM 868 C CA . ALA A 1 115 ? -2.306 -8.252 0.094 1.00 94.62 115 ALA A CA 1
ATOM 869 C C . ALA A 1 115 ? -2.866 -9.176 -0.984 1.00 94.62 115 ALA A C 1
ATOM 871 O O . ALA A 1 115 ? -3.935 -9.770 -0.827 1.00 94.62 115 ALA A O 1
ATOM 872 N N . ILE A 1 116 ? -2.093 -9.352 -2.050 1.00 92.00 116 ILE A N 1
ATOM 873 C CA . ILE A 1 116 ? -2.389 -10.346 -3.072 1.00 92.00 116 ILE A CA 1
ATOM 874 C C . ILE A 1 116 ? -1.749 -11.647 -2.596 1.00 92.00 116 ILE A C 1
ATOM 876 O O . ILE A 1 116 ? -0.535 -11.822 -2.693 1.00 92.00 116 ILE A O 1
ATOM 880 N N . GLN A 1 117 ? -2.551 -12.550 -2.030 1.00 75.25 117 GLN A N 1
ATOM 881 C CA . GLN A 1 117 ? -2.051 -13.875 -1.675 1.00 75.25 117 GLN A CA 1
ATOM 882 C C . GLN A 1 117 ? -1.723 -14.655 -2.958 1.00 75.25 117 GLN A C 1
ATOM 884 O O . GLN A 1 117 ? -2.525 -14.645 -3.901 1.00 75.25 117 GLN A O 1
ATOM 889 N N . PRO A 1 118 ? -0.577 -15.357 -3.027 1.00 57.12 118 PRO A N 1
ATOM 890 C CA . PRO A 1 118 ? -0.350 -16.301 -4.108 1.00 57.12 118 PRO A CA 1
ATOM 891 C C . PRO A 1 118 ? -1.452 -17.359 -4.036 1.00 57.12 118 PRO A C 1
ATOM 893 O O . PRO A 1 118 ? -1.668 -17.950 -2.980 1.00 57.12 118 PRO A O 1
ATOM 896 N N . LYS A 1 119 ? -2.175 -17.586 -5.142 1.00 46.09 119 LYS A N 1
ATOM 897 C CA . LYS A 1 119 ? -3.165 -18.667 -5.207 1.00 46.09 119 LYS A CA 1
ATOM 898 C C . LYS A 1 119 ? -2.462 -19.966 -4.824 1.00 46.09 119 LYS A C 1
ATOM 900 O O . LYS A 1 119 ? -1.599 -20.431 -5.571 1.00 46.09 119 LYS A O 1
ATOM 905 N N . THR A 1 120 ? -2.818 -20.532 -3.676 1.00 45.53 120 THR A N 1
ATOM 906 C CA . THR A 1 120 ? -2.442 -21.897 -3.322 1.00 45.53 120 THR A CA 1
ATOM 907 C C . THR A 1 120 ? -2.994 -22.788 -4.433 1.00 45.53 120 THR A C 1
ATOM 909 O O . THR A 1 120 ? -4.204 -22.802 -4.661 1.00 45.53 120 THR A O 1
ATOM 912 N N . ARG A 1 121 ? -2.098 -23.395 -5.217 1.00 36.91 121 ARG A N 1
ATOM 913 C CA . ARG A 1 121 ? -2.460 -24.352 -6.268 1.00 36.91 121 ARG A CA 1
ATOM 914 C C . ARG A 1 121 ? -2.972 -25.647 -5.662 1.00 36.91 121 ARG A C 1
ATOM 916 O O . ARG A 1 121 ? -2.416 -26.047 -4.616 1.00 36.91 121 ARG A O 1
#

Secondary structure (DSSP, 8-state):
---------PPPPPPTHHHHHHHHHHHHHHHHHHHHHHHH-TTS-EE-TTPPPPTT--EEE-SS-PEEEE----TT-S-TTEEEETT--TTTS-GGGGS-EEHHHHHHHT--EEE------